Protein AF-A0A8J8TBK3-F1 (afdb_monomer_lite)

Radius of gyration: 26.46 Å; chains: 1; bounding box: 56×48×66 Å

Secondary structure (DSSP, 8-state):
-----HHHHHHHHHHHHHHHTHHHHHHHHHHHHHHHHHHHHHHHTT-GGGHHHHHHHHHHHHHHHHHHHHTSSHHHHHHHHHHHHHT----TTHHHHHHHHHHHHHHHHHSS---HHHHHHHHHHHHHHHHHHTT----

Structure (mmCIF, N/CA/C/O backbone):
data_AF-A0A8J8TBK3-F1
#
_entry.id   AF-A0A8J8TBK3-F1
#
loop_
_atom_site.group_PDB
_atom_site.id
_atom_site.type_symbol
_atom_site.label_atom_id
_atom_site.label_alt_id
_atom_site.label_comp_id
_atom_site.label_asym_id
_atom_site.label_entity_id
_atom_site.label_seq_id
_atom_site.pdbx_PDB_ins_code
_atom_site.Cartn_x
_atom_site.Cartn_y
_atom_site.Cartn_z
_atom_site.occupancy
_atom_site.B_iso_or_equiv
_atom_site.auth_seq_id
_atom_site.auth_comp_id
_atom_site.auth_asym_id
_atom_site.auth_atom_id
_atom_site.pdbx_PDB_model_num
ATOM 1 N N . MET A 1 1 ? 5.900 14.424 24.320 1.00 47.91 1 MET A N 1
ATOM 2 C CA . MET A 1 1 ? 5.848 15.904 24.337 1.00 47.91 1 MET A CA 1
ATOM 3 C C . MET A 1 1 ? 5.592 16.407 22.923 1.00 47.91 1 MET A C 1
ATOM 5 O O . MET A 1 1 ? 6.466 16.282 22.078 1.00 47.91 1 MET A O 1
ATOM 9 N N . THR A 1 2 ? 4.408 16.937 22.632 1.00 54.41 2 THR A N 1
ATOM 10 C CA . THR A 1 2 ? 4.097 17.565 21.337 1.00 54.41 2 THR A CA 1
ATOM 11 C C . THR A 1 2 ? 4.547 19.026 21.366 1.00 54.41 2 THR A C 1
ATOM 13 O O . THR A 1 2 ? 4.037 19.833 22.139 1.00 54.41 2 THR A O 1
ATOM 16 N N . ALA A 1 3 ? 5.543 19.384 20.552 1.00 66.06 3 ALA A N 1
ATOM 17 C CA . ALA A 1 3 ? 6.034 20.758 20.479 1.00 66.06 3 ALA A CA 1
ATOM 18 C C . ALA A 1 3 ? 4.981 21.677 19.831 1.00 66.06 3 ALA A C 1
ATOM 20 O O . ALA A 1 3 ? 4.556 21.466 18.697 1.00 66.06 3 ALA A O 1
ATOM 21 N N . ASN A 1 4 ? 4.569 22.729 20.544 1.00 76.75 4 ASN A N 1
ATOM 22 C CA . ASN A 1 4 ? 3.462 23.604 20.134 1.00 76.75 4 ASN A CA 1
ATOM 23 C C . ASN A 1 4 ? 3.884 24.747 19.179 1.00 76.75 4 ASN A C 1
ATOM 25 O O . ASN A 1 4 ? 3.087 25.627 18.861 1.00 76.75 4 ASN A O 1
ATOM 29 N N . ARG A 1 5 ? 5.146 24.758 18.726 1.00 88.69 5 ARG A N 1
ATOM 30 C CA . ARG A 1 5 ? 5.716 25.813 17.871 1.00 88.69 5 ARG A CA 1
ATOM 31 C C . ARG A 1 5 ? 5.135 25.727 16.456 1.00 88.69 5 ARG A C 1
ATOM 33 O O . ARG A 1 5 ? 5.037 24.639 15.890 1.00 88.69 5 ARG A O 1
ATOM 40 N N . TRP A 1 6 ? 4.793 26.872 15.866 1.00 87.50 6 TRP A N 1
ATOM 41 C CA . TRP A 1 6 ? 4.123 26.937 14.560 1.00 87.50 6 TRP A CA 1
ATOM 42 C C . TRP A 1 6 ? 4.933 26.266 13.436 1.00 87.50 6 TRP A C 1
ATOM 44 O O . TRP A 1 6 ? 4.374 25.507 12.647 1.00 87.50 6 TRP A O 1
ATOM 54 N N . TRP A 1 7 ? 6.254 26.458 13.417 1.00 85.88 7 TRP A N 1
ATOM 55 C CA . TRP A 1 7 ? 7.139 25.857 12.417 1.00 85.88 7 TRP A CA 1
ATOM 56 C C . TRP A 1 7 ? 7.265 24.336 12.579 1.00 85.88 7 TRP A C 1
ATOM 58 O O . TRP A 1 7 ? 7.361 23.633 11.579 1.00 85.88 7 TRP A O 1
ATOM 68 N N . VAL A 1 8 ? 7.181 23.808 13.811 1.00 85.88 8 VAL A N 1
ATOM 69 C CA . VAL A 1 8 ? 7.186 22.353 14.057 1.00 85.88 8 VAL A CA 1
ATOM 70 C C . VAL A 1 8 ? 5.910 21.726 13.509 1.00 85.88 8 VAL A C 1
ATOM 72 O O . VAL A 1 8 ? 5.972 20.707 12.832 1.00 85.88 8 VAL A O 1
ATOM 75 N N . LYS A 1 9 ? 4.749 22.356 13.729 1.00 82.25 9 LYS A N 1
ATOM 76 C CA . LYS A 1 9 ? 3.475 21.891 13.154 1.00 82.25 9 LYS A CA 1
ATOM 77 C C . LYS A 1 9 ? 3.480 21.956 11.627 1.00 82.25 9 LYS A C 1
ATOM 79 O O . LYS A 1 9 ? 2.942 21.063 10.979 1.00 82.25 9 LYS A O 1
ATOM 84 N N . MET A 1 10 ? 4.076 23.002 11.054 1.00 83.50 10 MET A N 1
ATOM 85 C CA . MET A 1 10 ? 4.224 23.137 9.605 1.00 83.50 10 MET A CA 1
ATOM 86 C C . MET A 1 10 ? 5.112 22.027 9.034 1.00 83.50 10 MET A C 1
ATOM 88 O O . MET A 1 10 ? 4.698 21.347 8.098 1.00 83.50 10 MET A O 1
ATOM 92 N N . PHE A 1 11 ? 6.282 21.798 9.634 1.00 88.31 11 PHE A N 1
ATOM 93 C CA . PHE A 1 11 ? 7.199 20.745 9.209 1.00 88.31 11 PHE A CA 1
ATOM 94 C C . PHE A 1 11 ? 6.585 19.353 9.382 1.00 88.31 11 PHE A C 1
ATOM 96 O O . PHE A 1 11 ? 6.644 18.551 8.462 1.00 88.31 11 PHE A O 1
ATOM 103 N N . ALA A 1 12 ? 5.891 19.095 10.493 1.00 82.44 12 ALA A N 1
ATOM 104 C CA . ALA A 1 12 ? 5.189 17.835 10.722 1.00 82.44 12 ALA A CA 1
ATOM 105 C C . ALA A 1 12 ? 4.096 17.570 9.671 1.00 82.44 12 ALA A C 1
ATOM 107 O O . ALA A 1 12 ? 3.963 16.451 9.190 1.00 82.44 12 ALA A O 1
ATOM 108 N N . ARG A 1 13 ? 3.332 18.595 9.261 1.00 84.12 13 ARG A N 1
ATOM 109 C CA . ARG A 1 13 ? 2.334 18.467 8.181 1.00 84.12 13 ARG A CA 1
ATOM 110 C C . ARG A 1 13 ? 2.979 18.215 6.822 1.00 84.12 13 ARG A C 1
ATOM 112 O O . ARG A 1 13 ? 2.434 17.461 6.024 1.00 84.12 13 ARG A O 1
ATOM 119 N N . TRP A 1 14 ? 4.103 18.868 6.545 1.00 86.50 14 TRP A N 1
ATOM 120 C CA . TRP A 1 14 ? 4.859 18.648 5.315 1.00 86.50 14 TRP A CA 1
ATOM 121 C C . TRP A 1 14 ? 5.448 17.235 5.272 1.00 86.50 14 TRP A C 1
ATOM 123 O O . TRP A 1 14 ? 5.247 16.525 4.292 1.00 86.50 14 TRP A O 1
ATOM 133 N N . GLN A 1 15 ? 6.071 16.797 6.365 1.00 82.69 15 GLN A N 1
ATOM 134 C CA . GLN A 1 15 ? 6.606 15.450 6.513 1.00 82.69 15 GLN A CA 1
ATOM 135 C C . GLN A 1 15 ? 5.504 14.397 6.364 1.00 82.69 15 GLN A C 1
ATOM 137 O O . GLN A 1 15 ? 5.657 13.485 5.566 1.00 82.69 15 GLN A O 1
ATOM 142 N N . ALA A 1 16 ? 4.349 14.578 7.010 1.00 76.31 16 ALA A N 1
ATOM 143 C CA . ALA A 1 16 ? 3.219 13.660 6.867 1.00 76.31 16 ALA A CA 1
ATOM 144 C C . ALA A 1 16 ? 2.726 13.530 5.413 1.00 76.31 16 ALA A C 1
ATOM 146 O O . ALA A 1 16 ? 2.313 12.452 4.996 1.00 76.31 16 ALA A O 1
ATOM 147 N N . ARG A 1 17 ? 2.786 14.605 4.613 1.00 78.31 17 ARG A N 1
ATOM 148 C CA . ARG A 1 17 ? 2.450 14.548 3.177 1.00 78.31 17 ARG A CA 1
ATOM 149 C C . ARG A 1 17 ? 3.482 13.764 2.372 1.00 78.31 17 ARG A C 1
ATOM 151 O O . ARG A 1 17 ? 3.102 13.061 1.438 1.00 78.31 17 ARG A O 1
ATOM 158 N N . ILE A 1 18 ? 4.761 13.891 2.722 1.00 79.81 18 ILE A N 1
ATOM 159 C CA . ILE A 1 18 ? 5.838 13.112 2.104 1.00 79.81 18 ILE A CA 1
ATOM 160 C C . ILE A 1 18 ? 5.707 11.647 2.478 1.00 79.81 18 ILE A C 1
ATOM 162 O O . ILE A 1 18 ? 5.720 10.816 1.582 1.00 79.81 18 ILE A O 1
ATOM 166 N N . ASP A 1 19 ? 5.509 11.336 3.756 1.00 76.62 19 ASP A N 1
ATOM 167 C CA . ASP A 1 19 ? 5.333 9.964 4.231 1.00 76.62 19 ASP A CA 1
ATOM 168 C C . ASP A 1 19 ? 4.121 9.305 3.555 1.00 76.62 19 ASP A C 1
ATOM 170 O O . ASP A 1 19 ? 4.210 8.173 3.082 1.00 76.62 19 ASP A O 1
ATOM 174 N N . ALA A 1 20 ? 3.021 10.050 3.391 1.00 72.62 20 ALA A N 1
ATOM 175 C CA . ALA A 1 20 ? 1.838 9.595 2.659 1.00 72.62 20 ALA A CA 1
ATOM 176 C C . ALA A 1 20 ? 2.065 9.395 1.148 1.00 72.62 20 ALA A C 1
ATOM 178 O O . ALA A 1 20 ? 1.270 8.708 0.510 1.00 72.62 20 ALA A O 1
ATOM 179 N N . SER A 1 21 ? 3.113 9.998 0.578 1.00 78.56 21 SER A N 1
ATOM 180 C CA . SER A 1 21 ? 3.455 9.919 -0.853 1.00 78.56 21 SER A CA 1
ATOM 181 C C . SER A 1 21 ? 4.761 9.153 -1.111 1.00 78.56 21 SER A C 1
ATOM 183 O O . SER A 1 21 ? 5.288 9.137 -2.226 1.00 78.56 21 SER A O 1
ATOM 185 N N . LEU A 1 22 ? 5.349 8.564 -0.064 1.00 82.56 22 LEU A N 1
ATOM 186 C CA . LEU A 1 22 ? 6.698 8.009 -0.104 1.00 82.56 22 LEU A CA 1
ATOM 187 C C . LEU A 1 22 ? 6.753 6.771 -1.002 1.00 82.56 22 LEU A C 1
ATOM 189 O O . LEU A 1 22 ? 7.761 6.528 -1.662 1.00 82.56 22 LEU A O 1
ATOM 193 N N . GLN A 1 23 ? 5.673 5.983 -1.044 1.00 79.62 23 GLN A N 1
ATOM 194 C CA . GLN A 1 23 ? 5.576 4.820 -1.926 1.00 79.62 23 GLN A CA 1
ATOM 195 C C . GLN A 1 23 ? 5.619 5.231 -3.400 1.00 79.62 23 GLN A C 1
ATOM 197 O O . GLN A 1 23 ? 6.363 4.624 -4.168 1.00 79.62 23 GLN A O 1
ATOM 202 N N . GLU A 1 24 ? 4.904 6.285 -3.789 1.00 82.25 24 GLU A N 1
ATOM 203 C CA . GLU A 1 24 ? 4.890 6.788 -5.163 1.00 82.25 24 GLU A CA 1
ATOM 204 C C . GLU A 1 24 ? 6.226 7.429 -5.551 1.00 82.25 24 GLU A C 1
ATOM 206 O O . GLU A 1 24 ? 6.731 7.188 -6.649 1.00 82.25 24 GLU A O 1
ATOM 211 N N . ILE A 1 25 ? 6.845 8.182 -4.636 1.00 82.88 25 ILE A N 1
ATOM 212 C CA . ILE A 1 25 ? 8.186 8.750 -4.842 1.00 82.88 25 ILE A CA 1
ATOM 213 C C . ILE A 1 25 ? 9.207 7.625 -5.048 1.00 82.88 25 ILE A C 1
ATOM 215 O O . ILE A 1 25 ? 9.986 7.652 -6.002 1.00 82.88 25 ILE A O 1
ATOM 219 N N . ASN A 1 26 ? 9.176 6.601 -4.192 1.00 86.00 26 ASN A N 1
ATOM 220 C CA . ASN A 1 26 ? 10.058 5.443 -4.312 1.00 86.00 26 ASN A CA 1
ATOM 221 C C . ASN A 1 26 ? 9.814 4.661 -5.607 1.00 86.00 26 ASN A C 1
ATOM 223 O O . ASN A 1 26 ? 10.769 4.171 -6.208 1.00 86.00 26 ASN A O 1
ATOM 227 N N . LEU A 1 27 ? 8.563 4.551 -6.060 1.00 85.25 27 LEU A N 1
ATOM 228 C CA . LEU A 1 27 ? 8.237 3.923 -7.337 1.00 85.25 27 LEU A CA 1
ATOM 229 C C . LEU A 1 27 ? 8.844 4.704 -8.511 1.00 85.25 27 LEU A C 1
ATOM 231 O O . LEU A 1 27 ? 9.467 4.097 -9.380 1.00 85.25 27 LEU A O 1
ATOM 235 N N . GLY A 1 28 ? 8.735 6.035 -8.505 1.00 85.25 28 GLY A N 1
ATOM 236 C CA . GLY A 1 28 ? 9.364 6.893 -9.511 1.00 85.25 28 GLY A CA 1
ATOM 237 C C . GLY A 1 28 ? 10.889 6.748 -9.538 1.00 85.25 28 GLY A C 1
ATOM 238 O O . G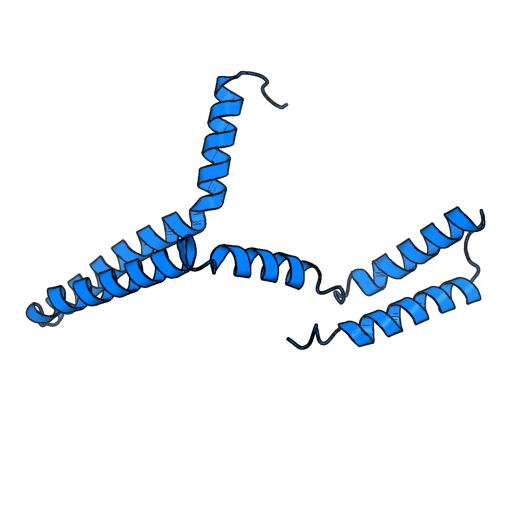LY A 1 28 ? 11.479 6.578 -10.604 1.00 85.25 28 GLY A O 1
ATOM 239 N N . LEU A 1 29 ? 11.533 6.724 -8.367 1.00 87.62 29 LEU A N 1
ATOM 240 C CA . LEU A 1 29 ? 12.979 6.499 -8.261 1.00 87.62 29 LEU A CA 1
ATOM 241 C C . LEU A 1 29 ? 13.389 5.124 -8.805 1.00 87.62 29 LEU A C 1
ATOM 243 O O . LEU A 1 29 ? 14.345 5.031 -9.575 1.00 87.62 29 LEU A O 1
ATOM 247 N N . ARG A 1 30 ? 12.638 4.066 -8.472 1.00 89.56 30 ARG A N 1
ATOM 248 C CA . ARG A 1 30 ? 12.867 2.720 -9.022 1.00 89.56 30 ARG A CA 1
ATOM 249 C C . ARG A 1 30 ? 12.725 2.707 -10.536 1.00 89.56 30 ARG A C 1
ATOM 251 O O . ARG A 1 30 ? 13.545 2.087 -11.199 1.00 89.56 30 ARG A O 1
ATOM 258 N N . PHE A 1 31 ? 11.748 3.426 -11.079 1.00 87.50 31 PHE A N 1
ATOM 259 C CA . PHE A 1 31 ? 11.542 3.528 -12.520 1.00 87.50 31 PHE A CA 1
ATOM 260 C C . PHE A 1 31 ? 12.772 4.098 -13.239 1.00 87.50 31 PHE A C 1
ATOM 262 O O . PHE A 1 31 ? 13.241 3.535 -14.230 1.00 87.50 31 PHE A O 1
ATOM 269 N N . ILE A 1 32 ? 13.346 5.171 -12.686 1.00 88.69 32 ILE A N 1
ATOM 270 C CA . ILE A 1 32 ? 14.574 5.795 -13.194 1.00 88.69 32 ILE A CA 1
ATOM 271 C C . ILE A 1 32 ? 15.749 4.814 -13.107 1.00 88.69 32 ILE A C 1
ATOM 273 O O . ILE A 1 32 ? 16.476 4.631 -14.085 1.00 88.69 32 ILE A O 1
ATOM 277 N N . SER A 1 33 ? 15.926 4.146 -11.963 1.00 91.88 33 SER A N 1
ATOM 278 C CA . SER A 1 33 ? 16.998 3.161 -11.780 1.00 91.88 33 SER A CA 1
ATOM 279 C C . SER A 1 33 ? 16.875 1.980 -12.747 1.00 91.88 33 SER A C 1
ATOM 281 O O . SER A 1 33 ? 17.862 1.600 -13.376 1.00 91.88 33 SER A O 1
ATOM 283 N N . SER A 1 34 ? 15.672 1.430 -12.923 1.00 89.19 34 SER A N 1
ATOM 284 C CA . SER A 1 34 ? 15.397 0.343 -13.867 1.00 89.19 34 SER A CA 1
ATOM 285 C C . SER A 1 34 ? 15.666 0.761 -15.312 1.00 89.19 34 SER A C 1
ATOM 287 O O . SER A 1 34 ? 16.271 -0.006 -16.060 1.00 89.19 34 SER A O 1
ATOM 289 N N . GLY A 1 35 ? 15.297 1.988 -15.693 1.00 91.25 35 GLY A N 1
ATOM 290 C CA . GLY A 1 35 ? 15.613 2.538 -17.012 1.00 91.25 35 GLY A CA 1
ATOM 291 C C . GLY A 1 35 ? 17.118 2.681 -17.238 1.00 91.25 35 GLY A C 1
ATOM 292 O O . GLY A 1 35 ? 17.627 2.319 -18.301 1.00 91.25 35 GLY A O 1
ATOM 293 N N . GLY A 1 36 ? 17.856 3.127 -16.219 1.00 90.12 36 GLY A N 1
ATOM 294 C CA . GLY A 1 36 ? 19.318 3.201 -16.248 1.00 90.12 36 GLY A CA 1
ATOM 295 C C . GLY A 1 36 ? 19.984 1.831 -16.423 1.00 90.12 36 GLY A C 1
ATOM 296 O O . GLY A 1 36 ? 20.844 1.671 -17.286 1.00 90.12 36 GLY A O 1
ATOM 297 N N . ILE A 1 37 ? 19.547 0.823 -15.665 1.00 93.88 37 ILE A N 1
ATOM 298 C CA . ILE A 1 37 ? 20.087 -0.544 -15.754 1.00 93.88 37 ILE A CA 1
ATOM 299 C C . ILE A 1 37 ? 19.753 -1.173 -17.111 1.00 93.88 37 ILE A C 1
ATOM 301 O O . ILE A 1 37 ? 20.642 -1.698 -17.778 1.00 93.88 37 ILE A O 1
ATOM 305 N N . GLY A 1 38 ? 18.493 -1.091 -17.547 1.00 91.94 38 GLY A N 1
ATOM 306 C CA . GLY A 1 38 ? 18.043 -1.672 -18.814 1.00 91.94 38 GLY A CA 1
ATOM 307 C C . GLY A 1 38 ? 18.719 -1.035 -20.029 1.00 91.94 38 GLY A C 1
ATOM 308 O O . GLY A 1 38 ? 19.206 -1.739 -20.911 1.00 91.94 38 GLY A O 1
ATOM 309 N N . SER A 1 39 ? 18.842 0.296 -20.046 1.00 92.31 39 SER A N 1
ATOM 310 C CA . SER A 1 39 ? 19.574 1.000 -21.107 1.00 92.31 39 SER A CA 1
ATOM 311 C C . SER A 1 39 ? 21.073 0.681 -21.100 1.00 92.31 39 SER A C 1
ATOM 313 O O . SER A 1 39 ? 21.668 0.525 -22.167 1.00 92.31 39 SER A O 1
ATOM 315 N N . GLY A 1 40 ? 21.685 0.533 -19.920 1.00 92.62 40 GLY A N 1
ATOM 316 C CA . GLY A 1 40 ? 23.068 0.078 -19.776 1.00 92.62 40 GLY A CA 1
ATOM 317 C C . GLY A 1 40 ? 23.278 -1.337 -20.318 1.00 92.62 40 GLY A C 1
ATOM 318 O O . GLY A 1 40 ? 24.225 -1.569 -21.068 1.00 92.62 40 GLY A O 1
ATOM 319 N N . ALA A 1 41 ? 22.362 -2.259 -20.013 1.00 94.75 41 ALA A N 1
ATOM 320 C CA . ALA A 1 41 ? 22.392 -3.628 -20.517 1.00 94.75 41 ALA A CA 1
ATOM 321 C C . ALA A 1 41 ? 22.264 -3.678 -22.049 1.00 94.75 41 ALA A C 1
ATOM 323 O O . ALA A 1 41 ? 23.059 -4.346 -22.704 1.00 94.75 41 ALA A O 1
ATOM 324 N N . LEU A 1 42 ? 21.331 -2.921 -22.638 1.00 94.00 42 LEU A N 1
ATOM 325 C CA . LEU A 1 42 ? 21.172 -2.848 -24.096 1.00 94.00 42 LEU A CA 1
ATOM 326 C C . LEU A 1 42 ? 22.448 -2.366 -24.792 1.00 94.00 42 LEU A C 1
ATOM 328 O O . LEU A 1 42 ? 22.863 -2.954 -25.787 1.00 94.00 42 LEU A O 1
ATOM 332 N N . LYS A 1 43 ? 23.115 -1.348 -24.236 1.00 93.38 43 LYS A N 1
ATOM 333 C CA . LYS A 1 43 ? 24.414 -0.891 -24.750 1.00 93.38 43 LYS A CA 1
ATOM 334 C C . LYS A 1 43 ? 25.499 -1.955 -24.605 1.00 93.38 43 LYS A C 1
ATOM 336 O O . LYS A 1 43 ? 26.275 -2.142 -25.535 1.00 93.38 43 LYS A O 1
ATOM 341 N N . TYR A 1 44 ? 25.549 -2.647 -23.468 1.00 95.06 44 TYR A N 1
ATOM 342 C CA . TYR A 1 44 ? 26.537 -3.698 -23.215 1.00 95.06 44 TYR A CA 1
ATOM 343 C C . TYR A 1 44 ? 26.416 -4.865 -24.205 1.00 95.06 44 TYR A C 1
ATOM 345 O O . TYR A 1 44 ? 27.425 -5.355 -24.702 1.00 95.06 44 TYR A O 1
ATOM 353 N N . PHE A 1 45 ? 25.190 -5.264 -24.546 1.00 95.38 45 PHE A N 1
ATOM 354 C CA . PHE A 1 45 ? 24.923 -6.323 -25.524 1.00 95.38 45 PHE A CA 1
ATOM 355 C C . PHE A 1 45 ? 24.988 -5.861 -26.991 1.00 95.38 45 PHE A C 1
ATOM 357 O O . PHE A 1 45 ? 24.735 -6.661 -27.886 1.00 95.38 45 PHE A O 1
ATOM 364 N N . GLY A 1 46 ? 25.338 -4.596 -27.251 1.00 94.56 46 GLY A N 1
ATOM 365 C CA . GLY A 1 46 ? 25.498 -4.059 -28.605 1.00 94.56 46 GLY A CA 1
ATOM 366 C C . GLY A 1 46 ? 24.208 -3.584 -29.281 1.00 94.56 46 GLY A C 1
ATOM 367 O O . GLY A 1 46 ? 24.261 -3.180 -30.434 1.00 94.56 46 GLY A O 1
ATOM 368 N N . TYR A 1 47 ? 23.077 -3.557 -28.573 1.00 95.31 47 TYR A N 1
ATOM 369 C CA . TYR A 1 47 ? 21.776 -3.092 -29.073 1.00 95.31 47 TYR A CA 1
ATOM 370 C C . TYR A 1 47 ? 21.537 -1.607 -28.768 1.00 95.31 47 TYR A C 1
ATOM 372 O O . TYR A 1 47 ? 20.500 -1.213 -28.222 1.00 95.31 47 TYR A O 1
ATOM 380 N N . SER A 1 48 ? 22.518 -0.749 -29.047 1.00 91.88 48 SER A N 1
ATOM 381 C CA . SER A 1 48 ? 22.430 0.678 -28.701 1.00 91.88 48 SER A CA 1
ATOM 382 C C . SER A 1 48 ? 21.282 1.409 -29.405 1.00 91.88 48 SER A C 1
ATOM 384 O O . SER A 1 48 ? 20.747 2.370 -28.851 1.00 91.88 48 SER A O 1
ATOM 386 N N . GLU A 1 49 ? 20.858 0.938 -30.576 1.00 92.94 49 GLU A N 1
ATOM 387 C CA . GLU A 1 49 ? 19.701 1.452 -31.308 1.00 92.94 49 GLU A CA 1
ATOM 388 C C . GLU A 1 49 ? 18.372 1.224 -30.573 1.00 92.94 49 GLU A C 1
ATOM 390 O O . GLU A 1 49 ? 17.450 2.025 -30.718 1.00 92.94 49 GLU A O 1
ATOM 395 N N . LEU A 1 50 ? 18.281 0.189 -29.728 1.00 94.25 50 LEU A N 1
ATOM 396 C CA . LEU A 1 50 ? 17.068 -0.131 -28.969 1.00 94.25 50 LEU A CA 1
ATOM 397 C C . LEU A 1 50 ? 16.934 0.668 -27.672 1.00 94.25 50 LEU A C 1
ATOM 399 O O . LEU A 1 50 ? 15.864 0.671 -27.068 1.00 94.25 50 LEU A O 1
ATOM 403 N N . VAL A 1 51 ? 17.979 1.386 -27.254 1.00 92.75 51 VAL A N 1
ATOM 404 C CA . VAL A 1 51 ? 17.964 2.178 -26.016 1.00 92.75 51 VAL A CA 1
ATOM 405 C C . VAL A 1 51 ? 16.865 3.235 -26.048 1.00 92.75 51 VAL A C 1
ATOM 407 O O . VAL A 1 51 ? 16.127 3.385 -25.077 1.00 92.75 51 VAL A O 1
ATOM 410 N N . LEU A 1 52 ? 16.750 3.967 -27.157 1.00 93.81 52 LEU A N 1
ATOM 411 C CA . LEU A 1 52 ? 15.774 5.045 -27.276 1.00 93.81 52 LEU A CA 1
ATOM 412 C C . LEU A 1 52 ? 14.333 4.498 -27.345 1.00 93.81 52 LEU A C 1
ATOM 414 O O . LEU A 1 52 ? 13.529 4.930 -26.521 1.00 93.81 52 LEU A O 1
ATOM 418 N N . PRO A 1 53 ? 14.013 3.487 -28.185 1.00 95.12 53 PRO A N 1
ATOM 419 C CA . PRO A 1 53 ? 12.727 2.788 -28.131 1.00 95.12 53 PRO A CA 1
ATOM 420 C C . PRO A 1 53 ? 12.372 2.249 -26.740 1.00 95.12 53 PRO A C 1
ATOM 422 O O . PRO A 1 53 ? 11.255 2.451 -26.269 1.00 95.12 53 PRO A O 1
ATOM 425 N N . PHE A 1 54 ? 13.322 1.608 -26.053 1.00 93.00 54 PHE A N 1
ATOM 426 C CA . PHE A 1 54 ? 13.119 1.073 -24.708 1.00 93.00 54 PHE A CA 1
ATOM 427 C C . PHE A 1 54 ? 12.741 2.169 -23.704 1.00 93.00 54 PHE A C 1
ATOM 429 O O . PHE A 1 54 ? 11.744 2.042 -22.992 1.00 93.00 54 PHE A O 1
ATOM 436 N N . LEU A 1 55 ? 13.492 3.275 -23.680 1.00 93.19 55 LEU A N 1
ATOM 437 C CA . LEU A 1 55 ? 13.204 4.406 -22.798 1.00 93.19 55 LEU A CA 1
ATOM 438 C C . LEU A 1 55 ? 11.867 5.076 -23.138 1.00 93.19 55 LEU A C 1
ATOM 440 O O . LEU A 1 55 ? 11.147 5.481 -22.227 1.00 93.19 55 LEU A O 1
ATOM 444 N N . SER A 1 56 ? 11.502 5.162 -24.420 1.00 93.38 56 SER A N 1
ATOM 445 C CA . SER A 1 56 ? 10.202 5.689 -24.848 1.00 93.38 56 SER A CA 1
ATOM 446 C C . SER A 1 56 ? 9.038 4.821 -24.367 1.00 93.38 56 SER A C 1
ATOM 448 O O . SER A 1 56 ? 8.059 5.357 -23.850 1.00 93.38 56 SER A O 1
ATOM 450 N N . VAL A 1 57 ? 9.150 3.492 -24.480 1.00 95.00 57 VAL A N 1
ATOM 451 C CA . VAL A 1 57 ? 8.134 2.557 -23.966 1.00 95.00 57 VAL A CA 1
ATOM 452 C C . VAL A 1 57 ? 8.021 2.673 -22.451 1.00 95.00 57 VAL A C 1
ATOM 454 O O . VAL A 1 57 ? 6.915 2.777 -21.926 1.00 95.00 57 VAL A O 1
ATOM 457 N N . MET A 1 58 ? 9.152 2.722 -21.746 1.00 92.75 58 MET A N 1
ATOM 458 C CA . MET A 1 58 ? 9.156 2.947 -20.305 1.00 92.75 58 MET A CA 1
ATOM 459 C C . MET A 1 58 ? 8.443 4.257 -19.943 1.00 92.75 58 MET A C 1
ATOM 461 O O . MET A 1 58 ? 7.527 4.257 -19.124 1.00 92.75 58 MET A O 1
ATOM 465 N N . LEU A 1 59 ? 8.798 5.372 -20.580 1.00 91.94 59 LEU A N 1
ATOM 466 C CA . LEU A 1 59 ? 8.151 6.654 -20.313 1.00 91.94 59 LEU A CA 1
ATOM 467 C C . LEU A 1 59 ? 6.633 6.591 -20.543 1.00 91.94 59 LEU A C 1
ATOM 469 O O . LEU A 1 59 ? 5.877 7.078 -19.706 1.00 91.94 59 LEU A O 1
ATOM 473 N N . ALA A 1 60 ? 6.185 5.959 -21.631 1.00 94.81 60 ALA A N 1
ATOM 474 C CA . ALA A 1 60 ? 4.763 5.785 -21.909 1.00 94.81 60 ALA A CA 1
ATOM 475 C C . ALA A 1 60 ? 4.060 4.989 -20.797 1.00 94.81 60 ALA A C 1
ATOM 477 O O . ALA A 1 60 ? 3.053 5.450 -20.268 1.00 94.81 60 ALA A O 1
ATOM 478 N N . VAL A 1 61 ? 4.631 3.855 -20.374 1.00 92.88 61 VAL A N 1
ATOM 479 C CA . VAL A 1 61 ? 4.095 3.038 -19.270 1.00 92.88 61 VAL A CA 1
ATOM 480 C C . VAL A 1 61 ? 4.007 3.844 -17.975 1.00 92.88 61 VAL A C 1
ATOM 482 O O . VAL A 1 61 ? 2.990 3.786 -17.285 1.00 92.88 61 VAL A O 1
ATOM 485 N N . PHE A 1 62 ? 5.039 4.625 -17.651 1.00 89.81 62 PHE A N 1
ATOM 486 C CA . PHE A 1 62 ? 5.043 5.464 -16.454 1.00 89.81 62 PHE A CA 1
ATOM 487 C C . PHE A 1 62 ? 3.958 6.543 -16.498 1.00 89.81 62 PHE A C 1
ATOM 489 O O . PHE A 1 62 ? 3.243 6.728 -15.515 1.00 89.81 62 PHE A O 1
ATOM 496 N N . LEU A 1 63 ? 3.800 7.230 -17.632 1.00 9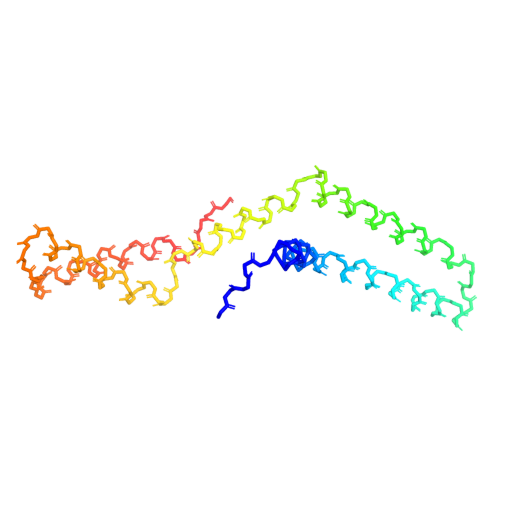0.94 63 LEU A N 1
ATOM 497 C CA . LEU A 1 63 ? 2.763 8.249 -17.806 1.00 90.94 63 LEU A CA 1
ATOM 498 C C . LEU A 1 63 ? 1.360 7.644 -17.727 1.00 90.94 63 LEU A C 1
ATOM 500 O O . LEU A 1 63 ? 0.496 8.204 -17.056 1.00 90.94 63 LEU A O 1
ATOM 504 N N . THR A 1 64 ? 1.138 6.483 -18.349 1.00 91.81 64 THR A N 1
ATOM 505 C CA . THR A 1 64 ? -0.131 5.755 -18.245 1.00 91.81 64 THR A CA 1
ATOM 506 C C . THR A 1 64 ? -0.416 5.349 -16.803 1.00 91.81 64 THR A C 1
ATOM 508 O O . THR A 1 64 ? -1.514 5.595 -16.309 1.00 91.81 64 THR A O 1
ATOM 511 N N . TYR A 1 65 ? 0.569 4.789 -16.098 1.00 87.62 65 TYR A N 1
ATOM 512 C CA . TYR A 1 65 ? 0.434 4.448 -14.684 1.00 87.62 65 TYR A CA 1
ATOM 513 C C . TYR A 1 65 ? 0.091 5.678 -13.833 1.00 87.62 65 TYR A C 1
ATOM 515 O O . TYR A 1 65 ? -0.837 5.626 -13.025 1.00 87.62 65 TYR A O 1
ATOM 523 N N . ALA A 1 66 ? 0.808 6.789 -14.022 1.00 86.88 66 ALA A N 1
ATOM 524 C CA . ALA A 1 66 ? 0.575 8.024 -13.284 1.00 86.88 66 ALA A CA 1
ATOM 525 C C . ALA A 1 66 ? -0.841 8.557 -13.537 1.00 86.88 66 ALA A C 1
ATOM 527 O O . ALA A 1 66 ? -1.557 8.858 -12.585 1.00 86.88 66 ALA A O 1
ATOM 528 N N . PHE A 1 67 ? -1.275 8.599 -14.798 1.00 88.00 67 PHE A N 1
ATOM 529 C CA . PHE A 1 67 ? -2.627 9.015 -15.157 1.00 88.00 67 PHE A CA 1
ATOM 530 C C . PHE A 1 67 ? -3.687 8.133 -14.490 1.00 88.00 67 PHE A C 1
ATOM 532 O O . PHE A 1 67 ? -4.567 8.647 -13.810 1.00 88.00 67 PHE A O 1
ATOM 539 N N . LEU A 1 68 ? -3.579 6.806 -14.597 1.00 86.31 68 LEU A N 1
ATOM 540 C CA . LEU A 1 68 ? -4.537 5.887 -13.971 1.00 86.31 68 LEU A CA 1
ATOM 541 C C . LEU A 1 68 ? -4.561 6.016 -12.441 1.00 86.31 68 LEU A C 1
ATOM 543 O O . LEU A 1 68 ? -5.624 5.965 -11.824 1.00 86.31 68 LEU A O 1
ATOM 547 N N . THR A 1 69 ? -3.394 6.214 -11.828 1.00 80.50 69 THR A N 1
ATOM 548 C CA . THR A 1 69 ? -3.258 6.317 -10.371 1.00 80.50 69 THR A CA 1
ATOM 549 C C . THR A 1 69 ? -3.851 7.616 -9.832 1.00 80.50 69 THR A C 1
ATOM 551 O O . THR A 1 69 ? -4.569 7.578 -8.832 1.00 80.50 69 THR A O 1
ATOM 554 N N . PHE A 1 70 ? -3.552 8.754 -10.469 1.00 80.06 70 PHE A N 1
ATOM 555 C CA . PHE A 1 70 ? -3.943 10.079 -9.979 1.00 80.06 70 PHE A CA 1
ATOM 556 C C . PHE A 1 70 ? -5.293 10.554 -10.526 1.00 80.06 70 PHE A C 1
ATOM 558 O O . PHE A 1 70 ? -6.127 11.002 -9.746 1.00 80.06 70 PHE A O 1
ATOM 565 N N . GLU A 1 71 ? -5.522 10.432 -11.833 1.00 76.00 71 GLU A N 1
ATOM 566 C CA . GLU A 1 71 ? -6.746 10.898 -12.508 1.00 76.00 71 GLU A CA 1
ATOM 567 C C . GLU A 1 71 ? -7.775 9.769 -12.657 1.00 76.00 71 GLU A C 1
ATOM 569 O O . GLU A 1 71 ? -8.972 9.974 -12.483 1.00 76.00 71 GLU A O 1
ATOM 574 N N . GLY A 1 72 ? -7.315 8.542 -12.919 1.00 76.25 72 GLY A N 1
ATOM 575 C CA . GLY A 1 72 ? -8.172 7.367 -13.116 1.00 76.25 72 GLY A CA 1
ATOM 576 C C . GLY A 1 72 ? -8.815 6.817 -11.841 1.00 76.25 72 GLY A C 1
ATOM 577 O O . GLY A 1 72 ? -9.502 5.801 -11.895 1.00 76.25 72 GLY A O 1
ATOM 578 N N . GLY A 1 73 ? -8.589 7.445 -10.685 1.00 76.19 73 GLY A N 1
ATOM 579 C CA . GLY A 1 73 ? -9.230 7.069 -9.426 1.00 76.19 73 GLY A CA 1
ATOM 580 C C . GLY A 1 73 ? -8.773 5.730 -8.842 1.00 76.19 73 GLY A C 1
ATOM 581 O O . GLY A 1 73 ? -9.277 5.349 -7.786 1.00 76.19 73 GLY A O 1
ATOM 582 N N . VAL A 1 74 ? -7.790 5.047 -9.446 1.00 80.06 74 VAL A N 1
ATOM 583 C CA . VAL A 1 74 ? -7.267 3.760 -8.950 1.00 80.06 74 VAL A CA 1
ATOM 584 C C . VAL A 1 74 ? -6.782 3.898 -7.512 1.00 80.06 74 VAL A C 1
ATOM 586 O O . VAL A 1 74 ? -7.064 3.036 -6.691 1.00 80.06 74 VAL A O 1
ATOM 589 N N . LYS A 1 75 ? -6.127 5.010 -7.156 1.00 75.88 75 LYS A N 1
ATOM 590 C CA . LYS A 1 75 ? -5.690 5.244 -5.774 1.00 75.88 75 LYS A CA 1
ATOM 591 C C . LYS A 1 75 ? -6.860 5.347 -4.791 1.00 75.88 75 LYS A C 1
ATOM 593 O O . LYS A 1 75 ? -6.766 4.831 -3.681 1.00 75.88 75 LYS A O 1
ATOM 598 N N . ASN A 1 76 ? -7.958 5.987 -5.193 1.00 74.62 76 ASN A N 1
ATOM 599 C CA . ASN A 1 76 ? -9.155 6.090 -4.360 1.00 74.62 76 ASN A CA 1
ATOM 600 C C . ASN A 1 76 ? -9.853 4.736 -4.224 1.00 74.62 76 ASN A C 1
ATOM 602 O O . ASN A 1 76 ? -10.303 4.405 -3.131 1.00 74.62 76 ASN A O 1
ATOM 606 N N . GLN A 1 77 ? -9.900 3.950 -5.301 1.00 73.50 77 GLN A N 1
ATOM 607 C CA . GLN A 1 77 ? -10.453 2.602 -5.263 1.00 73.50 77 GLN A CA 1
ATOM 608 C C . GLN A 1 77 ? -9.600 1.683 -4.385 1.00 73.50 77 GLN A C 1
ATOM 610 O O . GLN A 1 77 ? -10.119 1.109 -3.447 1.00 73.50 77 GLN A O 1
ATOM 615 N N . VAL A 1 78 ? -8.277 1.662 -4.565 1.00 74.94 78 VAL A N 1
ATOM 616 C CA . VAL A 1 78 ? -7.351 0.892 -3.715 1.00 74.94 78 VAL A CA 1
ATOM 617 C C . VAL A 1 78 ? -7.451 1.300 -2.243 1.00 74.94 78 VAL A C 1
ATOM 619 O O . VAL A 1 78 ? -7.306 0.459 -1.360 1.00 74.94 78 VAL A O 1
ATOM 622 N N . ALA A 1 79 ? -7.680 2.584 -1.948 1.00 69.19 79 ALA A N 1
ATOM 623 C CA . ALA A 1 79 ? -7.893 3.046 -0.579 1.00 69.19 79 ALA A CA 1
ATOM 624 C C . ALA A 1 79 ? -9.226 2.552 0.007 1.00 69.19 79 ALA A C 1
ATOM 626 O O . ALA A 1 79 ? -9.253 2.185 1.180 1.00 69.19 79 ALA A O 1
ATOM 627 N N . ARG A 1 80 ? -10.299 2.519 -0.797 1.00 67.69 80 ARG A N 1
ATOM 628 C CA . ARG A 1 80 ? -11.589 1.923 -0.416 1.00 67.69 80 ARG A CA 1
ATOM 629 C C . ARG A 1 80 ? -11.465 0.422 -0.223 1.00 67.69 80 ARG A C 1
ATOM 631 O O . ARG A 1 80 ? -11.730 -0.045 0.871 1.00 67.69 80 ARG A O 1
ATOM 638 N N . ASP A 1 81 ? -10.917 -0.285 -1.202 1.00 72.31 81 ASP A N 1
ATOM 639 C CA . ASP A 1 81 ? -10.706 -1.728 -1.136 1.00 72.31 81 ASP A CA 1
ATOM 640 C C . ASP A 1 81 ? -9.816 -2.100 0.056 1.00 72.31 81 ASP A C 1
ATOM 642 O O . ASP A 1 81 ? -10.048 -3.106 0.709 1.00 72.31 81 ASP A O 1
ATOM 646 N N . ARG A 1 82 ? -8.803 -1.290 0.407 1.00 65.62 82 ARG A N 1
ATOM 647 C CA . ARG A 1 82 ? -8.031 -1.504 1.643 1.00 65.62 82 ARG A CA 1
ATOM 648 C C . ARG A 1 82 ? -8.869 -1.323 2.896 1.00 65.62 82 ARG A C 1
ATOM 650 O O . ARG A 1 82 ? -8.667 -2.085 3.830 1.00 65.62 82 ARG A O 1
ATOM 657 N N . ALA A 1 83 ? -9.728 -0.311 2.953 1.00 58.88 83 ALA A N 1
ATOM 658 C CA . ALA A 1 83 ? -10.624 -0.141 4.089 1.00 58.88 83 ALA A CA 1
ATOM 659 C C . ALA A 1 83 ? -11.570 -1.345 4.195 1.00 58.88 83 ALA A C 1
ATOM 661 O O . ALA A 1 83 ? -11.641 -1.947 5.262 1.00 58.88 83 ALA A O 1
ATOM 662 N N . ASP A 1 84 ? -12.153 -1.760 3.070 1.00 57.91 84 ASP A N 1
ATOM 663 C CA . ASP A 1 84 ? -13.090 -2.879 2.975 1.00 57.91 84 ASP A CA 1
ATOM 664 C C . ASP A 1 84 ? -12.414 -4.224 3.315 1.00 57.91 84 ASP A C 1
ATOM 666 O O . ASP A 1 84 ? -12.959 -5.018 4.079 1.00 57.91 84 ASP A O 1
ATOM 670 N N . MET A 1 85 ? -11.178 -4.456 2.853 1.00 56.25 85 MET A N 1
ATOM 671 C CA . MET A 1 85 ? -10.365 -5.636 3.190 1.00 56.25 85 MET A CA 1
ATOM 672 C C . MET A 1 85 ? -9.832 -5.626 4.630 1.00 56.25 85 MET A C 1
ATOM 674 O O . MET A 1 85 ? -9.578 -6.692 5.187 1.00 56.25 85 MET A O 1
ATOM 678 N N . ILE A 1 86 ? -9.626 -4.458 5.248 1.00 51.94 86 ILE A N 1
ATOM 679 C CA . ILE A 1 86 ? -9.302 -4.369 6.685 1.00 51.94 86 ILE A CA 1
ATOM 680 C C . ILE A 1 86 ? -10.539 -4.733 7.520 1.00 51.94 86 ILE A C 1
ATOM 682 O O . ILE A 1 86 ? -10.399 -5.327 8.585 1.00 51.94 86 ILE A O 1
ATOM 686 N N . THR A 1 87 ? -11.739 -4.460 7.005 1.00 50.25 87 THR A N 1
ATOM 687 C CA . THR A 1 87 ? -13.024 -4.954 7.522 1.00 50.25 87 THR A CA 1
ATOM 688 C C . THR A 1 87 ? -13.422 -6.325 6.968 1.00 50.25 87 THR A C 1
ATOM 690 O O . THR A 1 87 ? -14.602 -6.660 6.954 1.00 50.25 87 THR A O 1
ATOM 693 N N . ASN A 1 88 ? -12.478 -7.170 6.541 1.00 51.78 88 ASN A N 1
ATOM 694 C CA . ASN A 1 88 ? -12.785 -8.589 6.360 1.00 51.78 88 ASN A CA 1
ATOM 695 C C . ASN A 1 88 ? -12.869 -9.210 7.770 1.00 51.78 88 ASN A C 1
ATOM 697 O O . ASN A 1 88 ? -11.882 -9.700 8.316 1.00 51.78 88 ASN A O 1
ATOM 701 N N . PHE A 1 89 ? -14.041 -9.059 8.399 1.00 53.66 89 PHE A N 1
ATOM 702 C CA . PHE A 1 89 ? -14.356 -9.279 9.822 1.00 53.66 89 PHE A CA 1
ATOM 703 C C . PHE A 1 89 ? -14.110 -10.708 10.349 1.00 53.66 89 PHE A C 1
ATOM 705 O O . PHE A 1 89 ? -14.386 -10.996 11.509 1.00 53.66 89 PHE A O 1
ATOM 712 N N . ALA A 1 90 ? -13.544 -11.612 9.556 1.00 55.69 90 ALA A N 1
ATOM 713 C CA . ALA A 1 90 ? -13.351 -13.011 9.918 1.00 55.69 90 ALA A CA 1
ATOM 714 C C . ALA A 1 90 ? -11.886 -13.377 10.227 1.00 55.69 90 ALA A C 1
ATOM 716 O O . ALA A 1 90 ? -11.369 -14.412 9.802 1.00 55.69 90 ALA A O 1
ATOM 717 N N . GLY A 1 91 ? -11.180 -12.534 10.983 1.00 59.12 91 GLY A N 1
ATOM 718 C CA . GLY A 1 91 ? -9.892 -12.918 11.561 1.00 59.12 91 GLY A CA 1
ATOM 719 C C . GLY A 1 91 ? -10.062 -13.957 12.687 1.00 59.12 91 GLY A C 1
ATOM 720 O O . GLY A 1 91 ? -11.129 -14.059 13.284 1.00 59.12 91 GLY A O 1
ATOM 721 N N . PRO A 1 92 ? -9.018 -14.715 13.069 1.00 61.38 92 PRO A N 1
ATOM 722 C CA . PRO A 1 92 ? -9.068 -15.543 14.280 1.00 61.38 92 PRO A CA 1
ATOM 723 C C . PRO A 1 92 ? -9.297 -14.719 15.557 1.00 61.38 92 PRO A C 1
ATOM 725 O O . PRO A 1 92 ? -9.820 -15.233 16.537 1.00 61.38 92 PRO A O 1
ATOM 728 N N . GLY A 1 93 ? -8.891 -13.442 15.541 1.00 64.44 93 GLY A N 1
ATOM 729 C CA . GLY A 1 93 ? -9.066 -12.519 16.661 1.00 64.44 93 GLY A CA 1
ATOM 730 C C . GLY A 1 93 ? -10.518 -12.098 16.892 1.00 64.44 93 GLY A C 1
ATOM 731 O O . GLY A 1 93 ? -10.908 -11.986 18.046 1.00 64.44 93 GLY A O 1
ATOM 732 N N . SER A 1 94 ? -11.330 -11.936 15.839 1.00 69.75 94 SER A N 1
ATOM 733 C CA . SER A 1 94 ? -12.749 -11.568 15.984 1.00 69.75 94 SER A CA 1
ATOM 734 C C . SER A 1 94 ? -13.570 -12.692 16.609 1.00 69.75 94 SER A C 1
ATOM 736 O O . SER A 1 94 ? -14.407 -12.434 17.459 1.00 69.75 94 SER A O 1
ATOM 738 N N . ARG A 1 95 ? -13.227 -13.956 16.335 1.00 72.19 95 ARG A N 1
ATOM 739 C CA . ARG A 1 95 ? -13.834 -15.116 17.013 1.00 72.19 95 ARG A CA 1
ATOM 74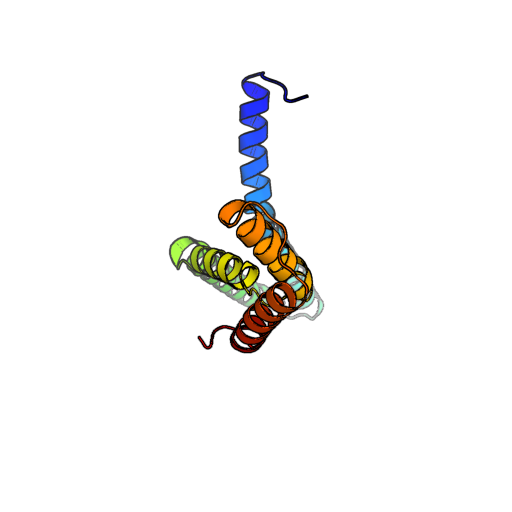0 C C . ARG A 1 95 ? -13.602 -15.138 18.534 1.00 72.19 95 ARG A C 1
ATOM 742 O O . ARG A 1 95 ? -14.314 -15.832 19.243 1.00 72.19 95 ARG A O 1
ATOM 749 N N . ILE A 1 96 ? -12.601 -14.409 19.034 1.00 75.81 96 ILE A N 1
ATOM 750 C CA . I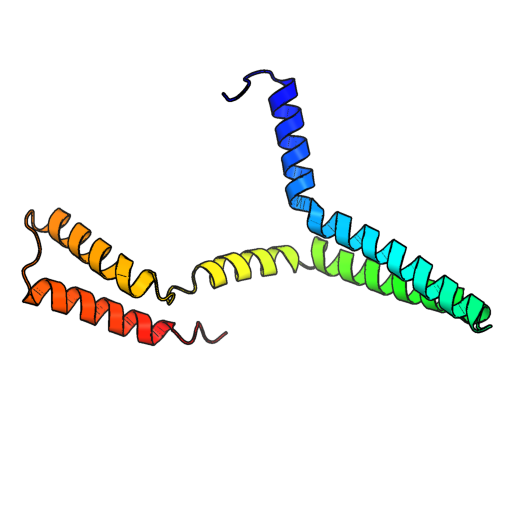LE A 1 96 ? -12.286 -14.313 20.468 1.00 75.81 96 ILE A CA 1
ATOM 751 C C . ILE A 1 96 ? -12.805 -12.997 21.058 1.00 75.81 96 ILE A C 1
ATOM 753 O O . ILE A 1 96 ? -13.314 -12.990 22.174 1.00 75.81 96 ILE A O 1
ATOM 757 N N . ASP A 1 97 ? -12.666 -11.885 20.335 1.00 84.81 97 ASP A N 1
ATOM 758 C CA . ASP A 1 97 ? -13.046 -10.552 20.819 1.00 84.81 97 ASP A CA 1
ATOM 759 C C . ASP A 1 97 ? -14.564 -10.323 20.747 1.00 84.81 97 ASP A C 1
ATOM 761 O O . ASP A 1 97 ? -15.163 -9.822 21.695 1.00 84.81 97 ASP A O 1
ATOM 765 N N . ASP A 1 98 ? -15.223 -10.766 19.674 1.00 88.19 98 ASP A N 1
ATOM 766 C CA . ASP A 1 98 ? -16.644 -10.487 19.448 1.00 88.19 98 ASP A CA 1
ATOM 767 C C . ASP A 1 98 ? -17.570 -11.154 20.485 1.00 88.19 98 ASP A C 1
ATOM 769 O O . ASP A 1 98 ? -18.502 -10.481 20.935 1.00 88.19 98 ASP A O 1
ATOM 773 N N . PRO A 1 99 ? -17.325 -12.395 20.967 1.00 90.44 99 PRO A N 1
ATOM 774 C CA . PRO A 1 99 ? -18.099 -12.957 22.076 1.00 90.44 99 PRO A CA 1
ATOM 775 C C . PRO A 1 99 ? -17.896 -12.186 23.388 1.00 90.44 99 PRO A C 1
ATOM 777 O O . PRO A 1 99 ? -18.847 -11.978 24.142 1.00 90.44 99 PRO A O 1
ATOM 780 N N . LEU A 1 100 ? -16.680 -11.688 23.650 1.00 90.81 100 LEU A N 1
ATOM 781 C CA . LEU A 1 100 ? -16.381 -10.874 24.836 1.00 90.81 100 L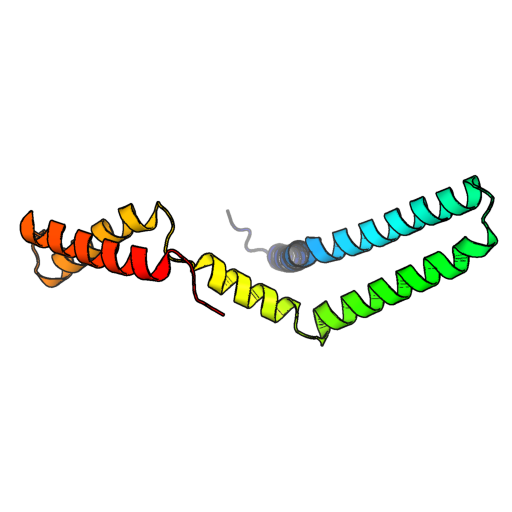EU A CA 1
ATOM 782 C C . LEU A 1 100 ? -17.056 -9.499 24.765 1.00 90.81 100 LEU A C 1
ATOM 784 O O . LEU A 1 100 ? -17.599 -9.023 25.764 1.00 90.81 100 LEU A O 1
ATOM 788 N N . ILE A 1 101 ? -17.064 -8.873 23.586 1.00 92.44 101 ILE A N 1
ATOM 789 C CA . ILE A 1 101 ? -17.799 -7.632 23.325 1.00 92.44 101 ILE A CA 1
ATOM 790 C C . ILE A 1 101 ? -19.304 -7.878 23.474 1.00 92.44 101 ILE A C 1
ATOM 792 O O . ILE A 1 101 ? -19.980 -7.094 24.139 1.00 92.44 101 ILE A O 1
ATOM 796 N N . GLY A 1 102 ? -19.826 -8.974 22.918 1.00 92.38 102 GLY A N 1
ATOM 797 C CA . GLY A 1 102 ? -21.225 -9.379 23.056 1.00 92.38 102 GLY A CA 1
ATOM 798 C C . GLY A 1 102 ? -21.635 -9.546 24.519 1.00 92.38 102 GLY A C 1
ATOM 799 O O . GLY A 1 102 ? -22.624 -8.955 24.951 1.00 92.38 102 GLY A O 1
ATOM 800 N N . ALA A 1 103 ? -20.824 -10.246 25.312 1.00 93.75 103 ALA A N 1
ATOM 801 C CA . ALA A 1 103 ? -21.038 -10.405 26.748 1.00 93.75 103 ALA A CA 1
ATOM 802 C C . ALA A 1 103 ? -20.966 -9.072 27.512 1.00 93.75 103 ALA A C 1
ATOM 804 O O . ALA A 1 103 ? -21.763 -8.831 28.420 1.00 93.75 103 ALA A O 1
ATOM 805 N N . ALA A 1 104 ? -20.051 -8.170 27.138 1.00 94.06 104 ALA A N 1
ATOM 806 C CA . ALA A 1 104 ? -19.957 -6.840 27.738 1.00 94.06 104 ALA A CA 1
ATOM 807 C C . ALA A 1 104 ? -21.185 -5.969 27.418 1.00 94.06 104 ALA A C 1
ATOM 809 O O . ALA A 1 104 ? -21.682 -5.258 28.293 1.00 94.06 104 ALA A O 1
ATOM 810 N N . VAL A 1 105 ? -21.695 -6.038 26.184 1.00 95.56 105 VAL A N 1
ATOM 811 C CA . VAL A 1 105 ? -22.924 -5.346 25.766 1.00 95.56 105 VAL A CA 1
ATOM 812 C C . VAL A 1 105 ? -24.137 -5.920 26.493 1.00 95.56 105 VAL A C 1
ATOM 814 O O . VAL A 1 105 ? -24.929 -5.147 27.030 1.00 95.56 105 VAL A O 1
ATOM 817 N N . PHE A 1 106 ? -24.254 -7.247 26.579 1.00 96.44 106 PHE A N 1
ATOM 818 C CA . PHE A 1 106 ? -25.296 -7.915 27.359 1.00 96.44 106 PHE A CA 1
ATOM 819 C C . PHE A 1 106 ? -25.280 -7.431 28.811 1.00 96.44 106 PHE A C 1
ATOM 821 O O . PHE A 1 106 ? -26.296 -6.969 29.328 1.00 96.44 106 PHE A O 1
ATOM 828 N N . ALA A 1 107 ? -24.104 -7.428 29.443 1.00 95.88 107 ALA A N 1
ATOM 829 C CA . ALA A 1 107 ? -23.968 -6.998 30.826 1.00 95.88 107 ALA A CA 1
ATOM 830 C C . ALA A 1 107 ? -24.300 -5.518 31.044 1.00 95.88 107 ALA A C 1
ATOM 832 O O . ALA A 1 107 ? -24.842 -5.153 32.089 1.00 95.88 107 ALA A O 1
ATOM 833 N N . ALA A 1 108 ? -24.014 -4.664 30.060 1.00 95.62 108 ALA A N 1
ATOM 834 C CA . ALA A 1 108 ? -24.390 -3.257 30.099 1.00 95.62 108 ALA A CA 1
ATOM 835 C C . ALA A 1 108 ? -25.911 -3.042 29.980 1.00 95.62 108 ALA A C 1
ATOM 837 O O . ALA A 1 108 ? -26.426 -2.085 30.558 1.00 95.62 108 ALA A O 1
ATOM 838 N N . LEU A 1 109 ? -26.618 -3.907 29.246 1.00 95.38 109 LEU A N 1
ATOM 839 C CA . LEU A 1 109 ? -28.066 -3.816 29.034 1.00 95.38 109 LEU A CA 1
ATOM 840 C C . LEU A 1 109 ? -28.867 -4.440 30.182 1.00 95.38 109 LEU A C 1
ATOM 842 O O . LEU A 1 109 ? -29.791 -3.814 30.694 1.00 95.38 109 LEU A O 1
ATOM 846 N N . GLU A 1 110 ? -28.482 -5.639 30.614 1.00 95.69 110 GLU A N 1
ATOM 847 C CA . GLU A 1 110 ? -29.203 -6.424 31.624 1.00 95.69 110 GLU A CA 1
ATOM 848 C C . GLU A 1 110 ? -28.726 -6.134 33.057 1.00 95.69 110 GLU A C 1
ATOM 850 O O . GLU A 1 110 ? -29.326 -6.583 34.035 1.00 95.69 110 GLU A O 1
ATOM 855 N N . GLY A 1 111 ? -27.631 -5.380 33.214 1.00 96.56 111 GLY A N 1
ATOM 856 C CA . GLY A 1 111 ? -27.068 -5.018 34.518 1.00 96.56 111 GLY A CA 1
ATOM 857 C C . GLY A 1 111 ? -26.467 -6.198 35.293 1.00 96.56 111 GLY A C 1
ATOM 858 O O . GLY A 1 111 ? -26.192 -6.073 36.488 1.00 96.56 111 GLY A O 1
ATOM 859 N N . ARG A 1 112 ? -26.262 -7.339 34.629 1.00 96.75 112 ARG A N 1
ATOM 860 C CA . ARG A 1 112 ? -25.655 -8.561 35.169 1.00 96.75 112 ARG A CA 1
ATOM 861 C C . ARG A 1 112 ? -24.828 -9.262 34.087 1.00 96.75 112 ARG A C 1
ATOM 863 O O . ARG A 1 112 ? -25.155 -9.110 32.916 1.00 96.75 112 ARG A O 1
ATOM 870 N N . PRO A 1 113 ? -23.795 -10.044 34.435 1.00 94.44 113 PRO A N 1
ATOM 871 C CA . PRO A 1 113 ? -23.129 -10.884 33.444 1.00 94.44 113 PRO A CA 1
ATOM 872 C C . PRO A 1 113 ? -24.105 -11.919 32.842 1.00 94.44 113 PRO A C 1
ATOM 874 O O . PRO A 1 113 ? -25.062 -12.307 33.532 1.00 94.44 113 PRO A O 1
ATOM 877 N N . PRO A 1 114 ? -23.874 -12.356 31.588 1.00 94.19 114 PRO A N 1
ATOM 878 C CA . PRO A 1 114 ? -24.572 -13.512 31.036 1.00 94.19 114 PRO A CA 1
ATOM 879 C C . PRO A 1 114 ? -24.236 -14.761 31.857 1.00 94.19 114 PRO A C 1
ATOM 881 O O . PRO A 1 114 ? -23.140 -14.859 32.422 1.00 94.19 114 PRO A O 1
ATOM 884 N N . ASP A 1 115 ? -25.188 -15.681 31.958 1.00 96.19 115 ASP A N 1
ATOM 885 C CA . ASP A 1 115 ? -24.903 -17.037 32.427 1.00 96.19 115 ASP A CA 1
ATOM 886 C C . ASP A 1 115 ? -24.291 -17.898 31.307 1.00 96.19 115 ASP A C 1
ATOM 888 O O . ASP A 1 115 ? -24.043 -17.412 30.202 1.00 96.19 115 ASP A O 1
ATOM 892 N N . ASP A 1 116 ? -23.984 -19.161 31.611 1.00 94.94 116 ASP A N 1
ATOM 893 C CA . ASP A 1 116 ? -23.291 -20.048 30.673 1.00 94.94 116 ASP A CA 1
ATOM 894 C C . ASP A 1 116 ? -24.127 -20.305 29.400 1.00 94.94 116 ASP A C 1
ATOM 896 O O . ASP A 1 116 ? -23.582 -20.272 28.301 1.00 94.94 116 ASP A O 1
ATOM 900 N N . GLU A 1 117 ? -25.453 -20.476 29.516 1.00 95.62 117 GLU A N 1
ATOM 901 C CA . GLU A 1 117 ? -26.332 -20.687 28.350 1.00 95.62 117 GLU A CA 1
ATOM 902 C C . GLU A 1 117 ? -26.441 -19.420 27.487 1.00 95.62 117 GLU A C 1
ATOM 904 O O . GLU A 1 117 ? -26.434 -19.488 26.256 1.00 95.62 117 GLU A O 1
ATOM 909 N N . GLU A 1 118 ? -26.525 -18.246 28.116 1.00 95.00 118 GLU A N 1
ATOM 910 C CA . GLU A 1 118 ? -26.570 -16.961 27.416 1.00 95.00 118 GLU A CA 1
ATOM 911 C C . GLU A 1 118 ? -25.244 -16.634 26.725 1.00 95.00 118 GLU A C 1
ATOM 913 O O . GLU A 1 118 ? -25.239 -16.080 25.623 1.00 95.00 118 GLU A O 1
ATOM 918 N N . PHE A 1 119 ? -24.119 -16.979 27.353 1.00 94.62 119 PHE A N 1
ATOM 919 C CA . PHE A 1 119 ? -22.802 -16.807 26.754 1.00 94.62 119 PHE A CA 1
ATOM 920 C C . PHE A 1 119 ? -22.612 -17.741 25.554 1.00 94.62 119 PHE A C 1
ATOM 922 O O . PHE A 1 119 ? -22.187 -17.273 24.496 1.00 94.62 119 PHE A O 1
ATOM 929 N N . ASP A 1 120 ? -23.012 -19.009 25.673 1.00 94.06 120 ASP A N 1
ATOM 930 C CA . ASP A 1 120 ? -22.973 -19.976 24.571 1.00 94.06 120 ASP A CA 1
ATOM 931 C C . ASP A 1 120 ? -23.825 -19.502 23.379 1.00 94.06 120 ASP A C 1
ATOM 933 O O . ASP A 1 120 ? -23.399 -19.596 22.227 1.00 94.06 120 ASP A O 1
ATOM 937 N N . ALA A 1 121 ? -24.998 -18.909 23.635 1.00 93.62 121 ALA A N 1
ATOM 938 C CA . ALA A 1 121 ? -25.848 -18.345 22.584 1.00 93.62 121 ALA A CA 1
ATOM 939 C C . ALA A 1 121 ? -25.206 -17.137 21.874 1.00 93.62 121 ALA A C 1
ATOM 941 O O . ALA A 1 121 ? -25.369 -16.961 20.662 1.00 93.62 121 ALA A O 1
ATOM 942 N N . ILE A 1 122 ? -24.470 -16.295 22.609 1.00 92.38 122 ILE A N 1
ATOM 943 C CA . ILE A 1 122 ? -23.693 -15.188 22.032 1.00 92.38 122 ILE A CA 1
ATOM 944 C C . ILE A 1 122 ? -22.555 -15.744 21.169 1.00 92.38 122 ILE A C 1
ATOM 946 O O . ILE A 1 122 ? -22.345 -15.258 20.056 1.00 92.38 122 ILE A O 1
ATOM 950 N N . GLU A 1 123 ? -21.842 -16.761 21.656 1.00 92.88 123 GLU A N 1
ATOM 951 C CA . GLU A 1 123 ? -20.746 -17.393 20.924 1.00 92.88 123 GLU A CA 1
ATOM 952 C C . GLU A 1 123 ? -21.2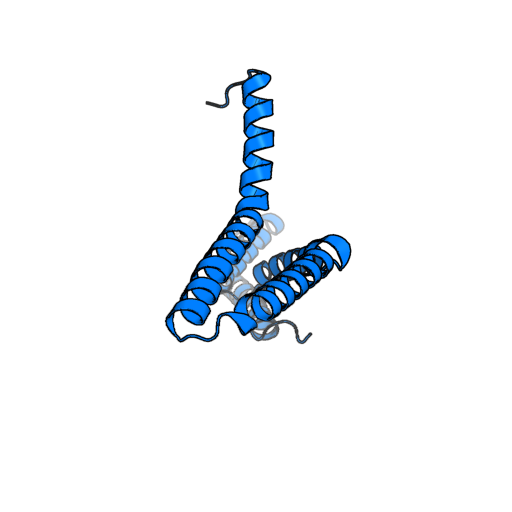46 -18.050 19.630 1.00 92.88 123 GLU A C 1
ATOM 954 O O . GLU A 1 123 ? -20.670 -17.802 18.573 1.00 92.88 123 GLU A O 1
ATOM 959 N N . GLU A 1 124 ? -22.360 -18.787 19.669 1.00 92.38 124 GLU A N 1
ATOM 960 C CA . GLU A 1 124 ? -22.968 -19.415 18.487 1.00 92.38 124 GLU A CA 1
ATOM 961 C C . GLU A 1 124 ? -23.399 -18.375 17.440 1.00 92.38 124 GLU A C 1
ATOM 963 O O . GLU A 1 124 ? -23.086 -18.514 16.255 1.00 92.38 124 GLU A O 1
ATOM 968 N N . ALA A 1 125 ? -24.037 -17.282 17.869 1.00 88.00 125 ALA A N 1
ATOM 969 C CA . ALA A 1 125 ? -24.448 -16.206 16.970 1.00 88.00 125 ALA A CA 1
ATOM 970 C C . ALA A 1 125 ? -23.253 -15.511 16.290 1.00 88.00 125 ALA A C 1
ATOM 972 O O . ALA A 1 125 ? -23.331 -15.146 15.111 1.00 88.00 125 ALA A O 1
ATOM 973 N N . VAL A 1 126 ? -22.145 -15.328 17.017 1.00 87.81 126 VAL A N 1
ATOM 974 C CA . VAL A 1 126 ? -20.887 -14.811 16.459 1.00 87.81 126 VAL A CA 1
ATOM 975 C C . VAL A 1 126 ? -20.280 -15.819 15.485 1.00 87.81 126 VAL A C 1
ATOM 977 O O . VAL A 1 126 ? -19.877 -15.431 14.390 1.00 87.81 126 VAL A O 1
ATOM 980 N N . ASP A 1 127 ? -20.243 -17.103 15.841 1.00 86.56 127 ASP A N 1
ATOM 981 C CA . ASP A 1 127 ? -19.661 -18.170 15.023 1.00 86.56 127 ASP A CA 1
ATOM 982 C C . ASP A 1 127 ? -20.387 -18.329 13.682 1.00 86.56 127 ASP A C 1
ATOM 984 O O . ASP A 1 127 ? -19.745 -18.497 12.642 1.00 86.56 127 ASP A O 1
ATOM 988 N N . ASP A 1 128 ? -21.715 -18.237 13.688 1.00 85.69 128 ASP A N 1
ATOM 989 C CA . ASP A 1 128 ? -22.536 -18.330 12.483 1.00 85.69 128 ASP A CA 1
ATOM 990 C C . ASP A 1 128 ? -22.269 -17.168 11.526 1.00 85.69 128 ASP A C 1
ATOM 992 O O . ASP A 1 128 ? -22.037 -17.382 10.331 1.00 85.69 128 ASP A O 1
ATOM 996 N N . ARG A 1 129 ? -22.204 -15.937 12.046 1.00 79.69 129 ARG A N 1
ATOM 997 C CA . ARG A 1 129 ? -21.840 -14.762 11.240 1.00 79.69 129 ARG A CA 1
ATOM 998 C C . ARG A 1 129 ? -20.395 -14.822 10.776 1.00 79.69 129 ARG A C 1
ATOM 1000 O O . ARG A 1 129 ? -20.105 -14.506 9.625 1.00 79.69 129 ARG A O 1
ATOM 1007 N N . TRP A 1 130 ? -19.486 -15.280 11.627 1.00 77.50 130 TRP A N 1
ATOM 1008 C CA . TRP A 1 130 ? -18.090 -15.458 11.258 1.00 77.50 130 TRP A CA 1
ATOM 1009 C C . TRP A 1 130 ? -17.951 -16.451 10.102 1.00 77.50 130 TRP A C 1
ATOM 1011 O O . TRP A 1 130 ? -17.229 -16.167 9.153 1.00 77.50 130 TRP A O 1
ATOM 1021 N N . ARG A 1 131 ? -18.676 -17.579 10.123 1.00 77.81 131 ARG A N 1
ATOM 1022 C CA . ARG A 1 131 ? -18.682 -18.563 9.025 1.00 77.81 131 ARG A CA 1
ATOM 1023 C C . ARG A 1 131 ? -19.268 -17.993 7.737 1.00 77.81 131 ARG A C 1
ATOM 1025 O O . ARG A 1 131 ? -18.707 -18.259 6.680 1.00 77.81 131 ARG A O 1
ATOM 1032 N N . GLU A 1 132 ? -20.344 -17.214 7.825 1.00 72.94 132 GLU A N 1
ATOM 1033 C CA . GLU A 1 132 ? -20.982 -16.561 6.674 1.00 72.94 132 GLU A CA 1
ATOM 1034 C C . GLU A 1 132 ? -20.027 -15.595 5.955 1.00 72.94 132 GLU A C 1
ATOM 1036 O O . GLU A 1 132 ? -19.962 -15.594 4.730 1.00 72.94 132 GLU A O 1
ATOM 1041 N N . TYR A 1 133 ? -19.241 -14.818 6.705 1.00 67.75 133 TYR A N 1
ATOM 1042 C CA . TYR A 1 133 ? -18.346 -13.798 6.141 1.00 67.75 133 TYR A CA 1
ATOM 1043 C C . TYR A 1 133 ? -16.879 -14.238 6.023 1.00 67.75 133 TYR A C 1
ATOM 1045 O O . TYR A 1 133 ? -16.048 -13.482 5.517 1.00 67.75 133 TYR A O 1
ATOM 1053 N N . ARG A 1 134 ? -16.538 -15.458 6.459 1.00 65.50 134 ARG A N 1
ATOM 1054 C CA . ARG A 1 134 ? -15.169 -15.998 6.428 1.00 65.50 134 ARG A CA 1
ATOM 1055 C C . ARG A 1 134 ? -14.576 -16.061 5.032 1.00 65.50 134 ARG A C 1
ATOM 1057 O O . ARG A 1 134 ? -13.387 -15.786 4.871 1.00 65.50 134 ARG A O 1
ATOM 1064 N N . ASP A 1 135 ? -15.384 -16.441 4.054 1.00 59.47 135 ASP A N 1
ATOM 1065 C CA . ASP A 1 135 ? -14.915 -16.637 2.683 1.00 59.47 135 ASP A CA 1
ATOM 1066 C C . ASP A 1 135 ? -14.871 -15.315 1.884 1.00 59.47 135 ASP A C 1
ATOM 1068 O O . ASP A 1 135 ? -14.448 -15.297 0.728 1.00 59.47 135 ASP A O 1
ATOM 1072 N N . GLY A 1 136 ? -15.187 -14.189 2.540 1.00 53.91 136 GLY A N 1
ATOM 1073 C CA . GLY A 1 136 ? -15.169 -12.841 1.979 1.00 53.91 136 GLY A CA 1
ATOM 1074 C C . GLY A 1 136 ? -16.497 -12.431 1.340 1.00 53.91 136 GLY A C 1
ATOM 1075 O O . GLY A 1 136 ? -17.423 -13.223 1.194 1.00 53.91 136 GLY A O 1
ATOM 1076 N N . VAL A 1 137 ? -16.596 -11.154 0.965 1.00 48.03 137 VAL A N 1
ATOM 1077 C CA . VAL A 1 137 ? -17.707 -10.633 0.157 1.00 48.03 137 VAL A CA 1
ATOM 1078 C C . VAL A 1 137 ? -17.474 -11.071 -1.291 1.00 48.03 137 VAL A C 1
ATOM 1080 O O . VAL A 1 137 ? -16.449 -10.708 -1.871 1.00 48.03 137 VAL A O 1
ATOM 1083 N N . GLU A 1 138 ? -18.390 -11.848 -1.878 1.00 48.38 138 GLU A N 1
ATOM 1084 C CA . GLU A 1 138 ? -18.391 -12.079 -3.329 1.00 48.38 138 GLU A CA 1
ATOM 1085 C C . GLU A 1 138 ? -18.576 -10.721 -4.034 1.00 48.38 138 GLU A C 1
ATOM 1087 O O . GLU A 1 138 ? -19.617 -10.078 -3.884 1.00 48.38 138 GLU A O 1
ATOM 1092 N N . LEU A 1 139 ? -17.534 -10.258 -4.738 1.00 45.84 139 LEU A N 1
ATOM 1093 C CA . LEU A 1 139 ? -17.542 -9.037 -5.556 1.00 45.84 139 LEU A CA 1
ATOM 1094 C C . LEU A 1 139 ? -18.112 -9.297 -6.953 1.00 45.84 139 LEU A C 1
ATOM 1096 O O . LEU A 1 139 ? -17.657 -10.271 -7.598 1.00 45.84 139 LEU A O 1
#

Sequence (139 aa):
MTANRWWVKMFARWQARIDASLQEINLGLRFISSGGIGSGALKYFGYSELVLPFLSVMLAVFLTYAFLTFEGGVKNQVARDRADMITNFAGPGSRIDDPLIGAAVFAALEGRPPDDEEFDAIEEAVDDRWREYRDGVEL

Foldseek 3Di:
DDDPDPVSVVVVVVVVVCVVCVVVVVVVVVLVVVLVVVCVVCVVVVNNVCNVVVVVVSVVVVVVVVCCCPVVCVVVVVVVVVVQVVPLCQDPVNLVVQLVVVQVVVCVVVVHGDDPVRSVVSSVVSVVVSVVSVVHDDD

pLDDT: mean 82.44, std 13.45, range [45.84, 96.75]

Organism: NCBI:txid2487750